Protein AF-A0A0J1CHN4-F1 (afdb_monomer)

Radius of gyration: 13.82 Å; Cα contacts (8 Å, |Δi|>4): 36; chains: 1; bounding box: 27×20×38 Å

Solvent-accessible surface area (backbone atoms only — not comparable to full-atom values): 3815 Å² total; per-residue (Å²): 133,57,70,70,60,55,44,51,51,40,36,53,54,52,48,52,52,50,51,62,65,55,68,75,44,84,62,72,91,36,73,64,52,52,49,50,51,46,67,71,61,63,71,76,75,46,62,68,62,40,53,52,51,53,52,36,45,75,73,70,49,87,128

Organism: NCBI:txid908627

Foldseek 3Di:
DDPVVLLVVLLVVQLVVQCVVLVVDPPPVDPVSVVSNCVSNVDDSPVVSSVVVVVCVVVVHDD

Secondary structure (DSSP, 8-state):
--HHHHHHHHHHHHHHHHHHHHTT-TTTTSHHHHHHHHHHHS----HHHHHHHHHHHHTT---

pLDDT: mean 89.49, std 6.61, range [62.72, 96.06]

InterPro domains:
  IPR008949 Isoprenoid synthase domain superfamily [G3DSA:1.10.600.10] (1-63)
  IPR008949 Isoprenoid synthase domain superfamily [SSF48576] (1-62)

Mean predicted aligned error: 4.37 Å

Sequence (63 aa):
MDFPQQLEACVKQANQALSRFIAPLPFQNTPVVETMQYGALLGGKRLRPFLVYATGHMFGVST

Structure (mmCIF, N/CA/C/O bac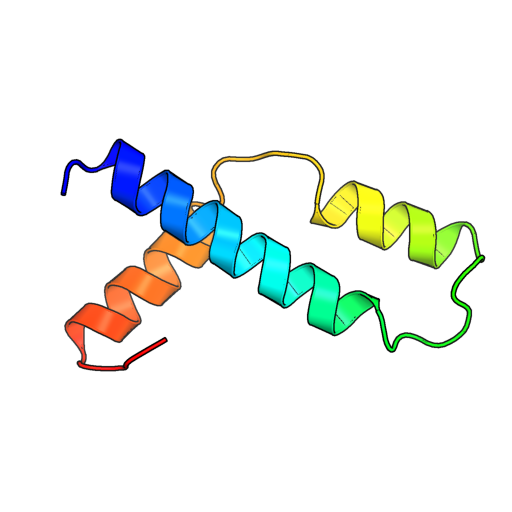kbone):
data_AF-A0A0J1CHN4-F1
#
_entry.id   AF-A0A0J1CHN4-F1
#
loop_
_atom_site.group_PDB
_atom_site.id
_atom_site.type_symbol
_atom_site.label_atom_id
_atom_site.label_alt_id
_atom_site.label_comp_id
_atom_site.label_asym_id
_atom_site.label_entity_id
_atom_site.label_seq_id
_atom_site.pdbx_PDB_ins_code
_atom_site.Cartn_x
_atom_site.Cartn_y
_atom_site.Cartn_z
_atom_site.occupancy
_atom_site.B_iso_or_equiv
_atom_site.auth_seq_id
_atom_site.auth_comp_id
_atom_site.auth_asym_id
_atom_site.auth_atom_id
_atom_site.pdbx_PDB_model_num
ATOM 1 N N . MET A 1 1 ? 7.566 9.805 -18.656 1.00 62.72 1 MET A N 1
ATOM 2 C CA . MET A 1 1 ? 7.179 10.187 -17.282 1.00 62.72 1 MET A CA 1
ATOM 3 C C . MET A 1 1 ? 8.421 10.020 -16.431 1.00 62.72 1 MET A C 1
ATOM 5 O O . MET A 1 1 ? 9.078 8.998 -16.589 1.00 62.72 1 MET A O 1
ATOM 9 N N . ASP A 1 2 ? 8.795 11.024 -15.646 1.00 90.38 2 ASP A N 1
ATOM 10 C CA . ASP A 1 2 ? 10.004 10.951 -14.818 1.00 90.38 2 ASP A CA 1
ATOM 11 C C . ASP A 1 2 ? 9.787 9.982 -13.637 1.00 90.38 2 ASP A C 1
AT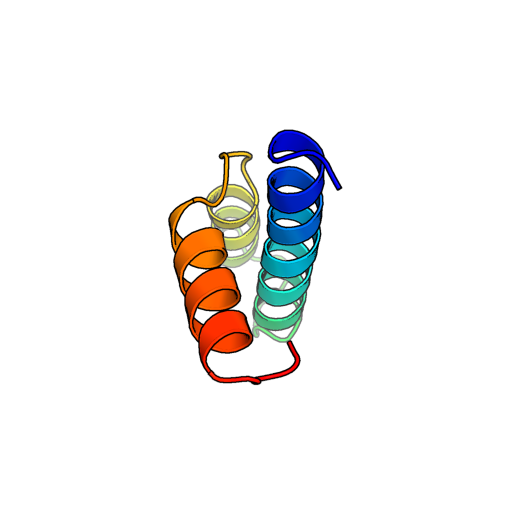OM 13 O O . ASP A 1 2 ? 8.653 9.792 -13.184 1.00 90.38 2 ASP A O 1
ATOM 17 N N . PHE A 1 3 ? 10.850 9.353 -13.133 1.00 88.31 3 PHE A N 1
ATOM 18 C CA . PHE A 1 3 ? 10.764 8.358 -12.054 1.00 88.31 3 PHE A CA 1
ATOM 19 C C . PHE A 1 3 ? 10.032 8.875 -10.796 1.00 88.31 3 PHE A C 1
ATOM 21 O O . PHE A 1 3 ? 9.173 8.156 -10.275 1.00 88.31 3 PHE A O 1
ATOM 28 N N . PRO A 1 4 ? 10.264 10.115 -10.316 1.00 92.06 4 PRO A N 1
ATOM 29 C CA . PRO A 1 4 ? 9.524 10.670 -9.184 1.00 92.06 4 PRO A CA 1
ATOM 30 C C . PRO A 1 4 ? 8.011 10.743 -9.424 1.00 92.06 4 PRO A C 1
ATOM 32 O O . PRO A 1 4 ? 7.237 10.478 -8.507 1.00 92.06 4 PRO A O 1
ATOM 35 N N . GLN A 1 5 ? 7.580 11.036 -10.655 1.00 91.94 5 GLN A N 1
ATOM 36 C CA . GLN A 1 5 ? 6.158 11.096 -11.009 1.00 91.94 5 GLN A CA 1
ATOM 37 C C . GLN A 1 5 ? 5.518 9.703 -10.981 1.00 91.94 5 GLN A C 1
ATOM 39 O O . GLN A 1 5 ? 4.410 9.538 -10.473 1.00 91.94 5 GLN A O 1
ATOM 44 N N . GLN A 1 6 ? 6.229 8.685 -11.479 1.00 90.94 6 GLN A N 1
ATOM 45 C CA . GLN A 1 6 ? 5.774 7.292 -11.414 1.00 90.94 6 GLN A CA 1
ATOM 46 C C . GLN A 1 6 ? 5.666 6.808 -9.964 1.00 90.94 6 GLN A C 1
ATOM 48 O O . GLN A 1 6 ? 4.695 6.145 -9.593 1.00 90.94 6 GLN A O 1
ATOM 53 N N . LEU A 1 7 ? 6.642 7.171 -9.129 1.00 92.88 7 LEU A N 1
ATOM 54 C CA . LEU A 1 7 ? 6.629 6.840 -7.711 1.00 92.88 7 LEU A CA 1
ATOM 55 C C . LEU A 1 7 ? 5.446 7.505 -6.994 1.00 92.88 7 LEU A C 1
ATOM 57 O O . LEU A 1 7 ? 4.749 6.844 -6.227 1.00 92.88 7 LEU A O 1
ATOM 61 N N . GLU A 1 8 ? 5.172 8.781 -7.270 1.00 93.19 8 GLU A N 1
ATOM 62 C CA . GLU A 1 8 ? 4.034 9.493 -6.682 1.00 93.19 8 GLU A CA 1
ATOM 63 C C . GLU A 1 8 ? 2.687 8.883 -7.105 1.00 93.19 8 GLU A C 1
ATOM 65 O O . GLU A 1 8 ? 1.803 8.686 -6.265 1.00 93.19 8 GLU A O 1
ATOM 70 N N . ALA A 1 9 ? 2.536 8.526 -8.384 1.00 92.75 9 ALA A N 1
ATOM 71 C CA . ALA A 1 9 ? 1.343 7.846 -8.886 1.00 92.75 9 ALA A CA 1
ATOM 72 C C . ALA A 1 9 ? 1.121 6.498 -8.177 1.00 92.75 9 ALA A C 1
ATOM 74 O O . ALA A 1 9 ? 0.024 6.234 -7.678 1.00 92.75 9 ALA A O 1
ATOM 75 N N . CYS A 1 10 ? 2.182 5.698 -8.030 1.00 93.75 10 CYS A N 1
ATOM 76 C CA . CYS A 1 10 ? 2.144 4.446 -7.277 1.00 93.75 10 CYS A CA 1
ATOM 77 C C . CYS A 1 10 ? 1.739 4.666 -5.812 1.00 93.75 10 CYS A C 1
ATOM 79 O O . CYS A 1 10 ? 0.929 3.908 -5.275 1.00 93.75 10 CYS A O 1
ATOM 81 N N . VAL A 1 11 ? 2.288 5.686 -5.143 1.00 93.75 11 VAL A N 1
ATOM 82 C CA . VAL A 1 11 ? 1.928 6.010 -3.752 1.00 93.75 11 VAL A CA 1
ATOM 83 C C . VAL A 1 11 ? 0.434 6.318 -3.645 1.00 93.75 11 VAL A C 1
ATOM 85 O O . VAL A 1 11 ? -0.231 5.777 -2.759 1.00 93.75 11 VAL A O 1
ATOM 88 N N . LYS A 1 12 ? -0.115 7.129 -4.560 1.00 93.81 12 LYS A N 1
ATOM 89 C CA . LYS A 1 12 ? 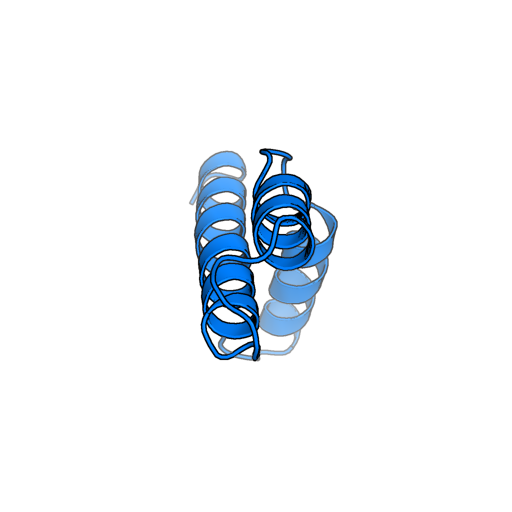-1.550 7.455 -4.593 1.00 93.81 12 LYS A CA 1
ATOM 90 C C . LYS A 1 12 ? -2.406 6.205 -4.792 1.00 93.81 12 LYS A C 1
ATOM 92 O O . LYS A 1 12 ? -3.337 5.989 -4.018 1.00 93.81 12 LYS A O 1
ATOM 97 N N . GLN A 1 13 ? -2.066 5.361 -5.764 1.00 93.69 13 GLN A N 1
ATOM 98 C CA . GLN A 1 13 ? -2.802 4.127 -6.055 1.00 93.69 13 GLN A CA 1
ATOM 99 C C . GLN A 1 13 ? -2.753 3.138 -4.882 1.00 93.69 13 GLN A C 1
ATOM 101 O O . GLN A 1 13 ? -3.786 2.615 -4.466 1.00 93.69 13 GLN A O 1
ATOM 106 N N . ALA A 1 14 ? -1.574 2.923 -4.292 1.00 94.19 14 ALA A N 1
ATOM 107 C CA . ALA A 1 14 ? -1.411 2.046 -3.134 1.00 94.19 14 ALA A CA 1
ATOM 108 C C . ALA A 1 14 ? -2.192 2.555 -1.912 1.00 94.19 14 ALA A C 1
ATOM 110 O O . ALA A 1 14 ? -2.885 1.777 -1.260 1.00 94.19 14 ALA A O 1
ATOM 111 N N . ASN A 1 15 ? -2.134 3.858 -1.623 1.00 94.38 15 ASN A N 1
ATOM 112 C CA . ASN A 1 15 ? -2.892 4.446 -0.519 1.00 94.38 15 ASN A CA 1
ATOM 113 C C . ASN A 1 15 ? -4.408 4.333 -0.754 1.00 94.38 15 ASN A C 1
ATOM 115 O O . ASN A 1 15 ? -5.139 4.001 0.174 1.00 94.38 15 ASN A O 1
ATOM 119 N N . GLN A 1 16 ? -4.888 4.544 -1.984 1.00 94.00 16 GLN A N 1
ATOM 120 C CA . GLN A 1 16 ? -6.301 4.336 -2.319 1.00 94.00 16 GLN A CA 1
ATOM 121 C C . GLN A 1 16 ? -6.733 2.880 -2.116 1.00 94.00 16 GLN A C 1
ATOM 123 O O . GLN A 1 16 ? -7.807 2.644 -1.565 1.00 94.00 16 GLN A O 1
ATOM 128 N N . ALA A 1 17 ? -5.908 1.910 -2.521 1.00 93.62 17 ALA A N 1
ATOM 129 C CA . ALA A 1 17 ? -6.193 0.494 -2.305 1.00 93.62 17 ALA A CA 1
ATOM 130 C C . ALA A 1 17 ? -6.270 0.158 -0.807 1.00 93.62 17 ALA A C 1
ATOM 132 O O . ALA A 1 17 ? -7.240 -0.454 -0.367 1.00 93.62 17 ALA A O 1
ATOM 133 N N . LEU A 1 18 ? -5.307 0.632 -0.008 1.00 92.69 18 LEU A N 1
ATOM 134 C CA . LEU A 1 18 ? -5.312 0.460 1.449 1.00 92.69 18 LEU A CA 1
ATOM 135 C C . LEU A 1 18 ? -6.572 1.053 2.088 1.00 92.69 18 LEU A C 1
ATOM 137 O O . LEU A 1 18 ? -7.242 0.367 2.856 1.00 92.69 18 LEU A O 1
ATOM 141 N N . SER A 1 19 ? -6.949 2.281 1.724 1.00 91.88 19 SER A N 1
ATOM 142 C CA . SER A 1 19 ? -8.181 2.902 2.222 1.00 91.88 19 SER A CA 1
ATOM 143 C C . SER A 1 19 ? -9.426 2.091 1.859 1.00 91.88 19 SER A C 1
ATOM 145 O O . SER A 1 19 ? -10.307 1.929 2.698 1.00 91.88 19 SER A O 1
ATOM 147 N N . ARG A 1 20 ? -9.496 1.532 0.642 1.00 93.56 20 ARG A N 1
ATOM 148 C CA . ARG A 1 20 ? -10.609 0.663 0.217 1.00 93.56 20 ARG A CA 1
ATOM 149 C C . ARG A 1 20 ? -10.680 -0.643 1.007 1.00 93.56 20 ARG A C 1
ATOM 151 O O . ARG A 1 20 ? -11.781 -1.139 1.200 1.00 93.56 20 ARG A O 1
ATOM 158 N N . PHE A 1 21 ? -9.553 -1.190 1.462 1.00 90.94 21 PHE A N 1
ATOM 159 C CA . PHE A 1 21 ? -9.539 -2.392 2.306 1.00 90.94 21 PHE A CA 1
ATOM 160 C C . PHE A 1 21 ? -9.876 -2.105 3.769 1.00 90.94 21 PHE A C 1
ATOM 162 O O . PHE A 1 21 ? -10.458 -2.957 4.433 1.00 90.94 21 PHE A O 1
ATOM 169 N N . ILE A 1 22 ? -9.534 -0.916 4.266 1.00 90.06 22 ILE A N 1
ATOM 170 C CA . ILE A 1 22 ? -9.784 -0.521 5.657 1.00 90.06 22 ILE A CA 1
ATOM 171 C C . ILE A 1 22 ? -11.226 -0.029 5.845 1.00 90.06 22 ILE A C 1
ATOM 173 O O . ILE A 1 22 ? -11.852 -0.352 6.850 1.00 90.06 22 ILE A O 1
ATOM 177 N N . ALA A 1 23 ? -11.786 0.694 4.870 1.00 89.50 23 ALA A N 1
ATOM 178 C CA . ALA A 1 23 ? -13.138 1.249 4.943 1.00 89.50 23 ALA A CA 1
ATOM 179 C C . ALA A 1 23 ? -14.257 0.223 5.241 1.00 89.50 23 ALA A C 1
ATOM 181 O O . ALA A 1 23 ? -15.160 0.551 5.994 1.00 89.50 23 ALA A O 1
ATOM 182 N N . PRO A 1 24 ? -14.280 -1.010 4.715 1.00 91.56 24 PRO A N 1
ATOM 183 C CA . PRO A 1 24 ? -15.352 -1.953 5.037 1.00 91.56 24 PRO A CA 1
ATOM 184 C C . PRO A 1 24 ? -15.120 -2.741 6.336 1.00 91.56 24 PRO A C 1
ATOM 186 O O . PRO A 1 24 ? -15.941 -3.601 6.656 1.00 91.56 24 PRO A O 1
ATOM 189 N N . LEU A 1 25 ? -14.023 -2.513 7.074 1.00 88.19 25 LEU A N 1
ATOM 190 C CA . LEU A 1 25 ? -13.750 -3.275 8.294 1.00 88.19 25 LEU A CA 1
ATOM 191 C C . LEU A 1 25 ? -14.848 -3.043 9.347 1.00 88.19 25 LEU A C 1
ATOM 193 O O . LEU A 1 25 ? -15.298 -1.908 9.538 1.00 88.19 25 LEU A O 1
ATOM 197 N N . PRO A 1 26 ? -15.278 -4.099 10.061 1.00 85.31 26 PRO A N 1
ATOM 198 C CA . PRO A 1 26 ? -16.201 -3.938 11.173 1.00 85.31 26 PRO A CA 1
ATOM 199 C C . PRO A 1 26 ? -15.546 -3.089 12.269 1.00 85.31 26 PRO A C 1
ATOM 201 O O . PRO A 1 26 ? -14.323 -3.041 12.391 1.00 85.31 26 PRO A O 1
ATOM 204 N N . PHE A 1 27 ? -16.369 -2.439 13.093 1.00 83.00 27 PHE A N 1
ATOM 205 C CA . PHE A 1 27 ? -15.898 -1.589 14.193 1.00 83.00 27 PHE A CA 1
ATOM 206 C C . PHE A 1 27 ? -15.100 -0.352 13.745 1.00 83.00 27 PHE A C 1
ATOM 208 O O . PHE A 1 27 ? -14.204 0.114 14.460 1.00 83.00 27 PHE A O 1
ATOM 215 N N . GLN A 1 28 ? -15.456 0.215 12.586 1.00 73.25 28 GLN A N 1
ATOM 216 C CA . GLN A 1 28 ? -15.147 1.614 12.290 1.00 73.25 28 GLN A CA 1
ATOM 217 C C . GLN A 1 28 ? -15.538 2.469 13.506 1.00 73.25 28 GLN A C 1
ATOM 219 O O . GLN A 1 28 ? -16.624 2.279 14.053 1.00 73.25 28 GLN A O 1
ATOM 224 N N . ASN A 1 29 ? -14.646 3.361 13.948 1.00 76.31 29 ASN A N 1
ATOM 225 C CA . ASN A 1 29 ? -14.692 4.129 15.211 1.00 76.31 29 ASN A CA 1
ATOM 226 C C . ASN A 1 29 ? -14.093 3.449 16.457 1.00 76.31 29 ASN A C 1
ATOM 228 O O . ASN A 1 29 ? -14.221 3.979 17.560 1.00 76.31 29 ASN A O 1
ATOM 232 N N . THR A 1 30 ? -13.413 2.310 16.319 1.00 87.75 30 THR A N 1
ATOM 233 C CA . THR A 1 30 ? -12.543 1.815 17.397 1.00 87.75 30 THR A CA 1
ATOM 234 C C . THR A 1 30 ? -11.129 2.381 17.269 1.00 87.75 30 THR A C 1
ATOM 236 O O . THR A 1 30 ? -10.642 2.542 16.145 1.00 87.75 30 THR A O 1
ATOM 239 N N . PRO A 1 31 ? -10.413 2.581 18.394 1.00 87.94 31 PRO A N 1
ATOM 240 C CA . PRO A 1 31 ? -9.011 3.000 18.368 1.00 87.94 31 PRO A CA 1
ATOM 241 C C . PRO A 1 31 ? -8.124 2.070 17.533 1.00 87.94 31 PRO A C 1
ATOM 243 O O . PRO A 1 31 ? -7.129 2.499 16.960 1.00 87.94 31 PRO A O 1
ATOM 246 N N . VAL A 1 32 ? -8.489 0.788 17.435 1.00 88.12 32 VAL A N 1
ATOM 247 C CA . VAL A 1 32 ? -7.749 -0.207 16.651 1.00 88.12 32 VAL A CA 1
ATOM 248 C C . VAL A 1 32 ? -7.841 0.091 15.156 1.00 88.12 32 VAL A C 1
ATOM 250 O O . VAL A 1 32 ? -6.807 0.159 14.495 1.00 88.12 32 VAL A O 1
ATOM 253 N N . VAL A 1 33 ? -9.045 0.317 14.621 1.00 87.44 33 VAL A N 1
ATOM 254 C CA . VAL A 1 33 ? -9.229 0.632 13.193 1.00 87.44 33 VAL 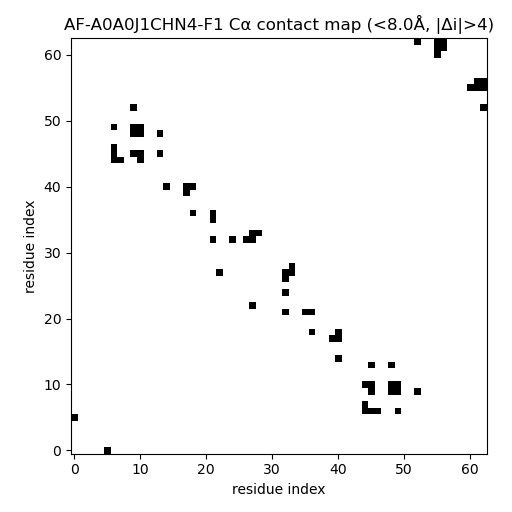A CA 1
ATOM 255 C C . VAL A 1 33 ? -8.591 1.980 12.848 1.00 87.44 33 VAL A C 1
ATOM 257 O O . VAL A 1 33 ? -7.913 2.088 11.826 1.00 87.44 33 VAL A O 1
ATOM 260 N N . GLU A 1 34 ? -8.716 2.975 13.729 1.00 86.81 34 GLU A N 1
ATOM 261 C CA . GLU A 1 34 ? -8.048 4.273 13.574 1.00 86.81 34 GLU A CA 1
ATOM 262 C C . GLU A 1 34 ? -6.517 4.124 13.547 1.00 86.81 34 GLU A C 1
ATOM 264 O O . GLU A 1 34 ? -5.852 4.652 12.655 1.00 86.81 34 GLU A O 1
ATOM 269 N N . THR A 1 35 ? -5.952 3.323 14.456 1.00 90.19 35 THR A N 1
ATOM 270 C CA . THR A 1 35 ? -4.506 3.052 14.504 1.00 90.19 35 THR A CA 1
ATOM 271 C C . THR A 1 35 ? -4.030 2.293 13.265 1.00 90.19 35 THR A C 1
ATOM 273 O O . THR A 1 35 ? -2.954 2.584 12.742 1.00 90.19 35 THR A O 1
ATOM 276 N N . MET A 1 36 ? -4.824 1.346 12.753 1.00 90.38 36 MET A N 1
ATOM 277 C CA . MET A 1 36 ? -4.522 0.644 11.501 1.00 90.38 36 MET A CA 1
ATOM 278 C C . MET A 1 36 ? -4.508 1.607 10.316 1.00 90.38 36 MET A C 1
ATOM 280 O O . MET A 1 36 ? -3.572 1.569 9.518 1.00 90.38 36 MET A O 1
ATOM 284 N N . GLN A 1 37 ? -5.506 2.488 10.212 1.00 88.00 37 GLN A N 1
ATOM 285 C CA . GLN A 1 37 ? -5.566 3.500 9.162 1.00 88.00 37 GLN A CA 1
ATOM 286 C C . GLN A 1 37 ? -4.381 4.459 9.247 1.00 88.00 37 GLN A C 1
ATOM 288 O O . GLN A 1 37 ? -3.711 4.687 8.238 1.00 88.00 37 GLN A O 1
ATOM 293 N N . TYR A 1 38 ? -4.088 4.964 10.445 1.00 88.38 38 TYR A N 1
ATOM 294 C CA . TYR A 1 38 ? -2.948 5.834 10.693 1.00 88.38 38 TYR A CA 1
ATOM 295 C C . TYR A 1 38 ? -1.644 5.138 10.299 1.00 88.38 38 TYR A C 1
ATOM 297 O O . TYR A 1 38 ? -0.956 5.609 9.403 1.00 88.38 38 TYR A O 1
ATOM 305 N N . GLY A 1 39 ? -1.335 3.969 10.865 1.00 90.19 39 GLY A N 1
ATOM 306 C CA . GLY A 1 39 ? -0.091 3.248 10.582 1.00 90.19 39 GLY A CA 1
ATOM 307 C C . GLY A 1 39 ? 0.058 2.825 9.117 1.00 90.19 39 GLY A C 1
ATOM 308 O O . GLY A 1 39 ? 1.152 2.901 8.557 1.00 90.19 39 GLY A O 1
ATOM 309 N N . ALA A 1 40 ? -1.037 2.421 8.467 1.00 88.56 40 ALA A N 1
ATOM 310 C CA . ALA A 1 40 ? -1.016 2.033 7.063 1.00 88.56 40 ALA A CA 1
ATOM 311 C C . ALA A 1 40 ? -0.819 3.234 6.135 1.00 88.56 40 ALA A C 1
ATOM 313 O O . ALA A 1 40 ? -0.087 3.101 5.156 1.00 88.56 40 ALA A O 1
ATOM 314 N N . LEU A 1 41 ? -1.428 4.391 6.418 1.00 88.62 41 LEU A N 1
ATOM 315 C CA . LEU A 1 41 ? -1.418 5.575 5.547 1.00 88.62 41 LEU A CA 1
ATOM 316 C C . LEU A 1 41 ? -0.374 6.637 5.932 1.00 88.62 41 LEU A C 1
ATOM 318 O O . LEU A 1 41 ? -0.199 7.593 5.174 1.00 88.62 41 LEU A O 1
ATOM 322 N N . LEU A 1 42 ? 0.353 6.465 7.042 1.00 84.88 42 LEU A N 1
ATOM 323 C CA . LEU A 1 42 ? 1.400 7.384 7.496 1.00 84.88 42 LEU A CA 1
ATOM 324 C C . LEU A 1 42 ? 2.605 7.395 6.542 1.00 84.88 42 LEU A C 1
ATOM 326 O O . LEU A 1 42 ? 3.599 6.698 6.744 1.00 84.88 42 LEU A O 1
ATOM 330 N N . GLY A 1 43 ? 2.525 8.226 5.505 1.00 80.94 43 GLY A N 1
ATOM 331 C CA . GLY A 1 43 ? 3.639 8.554 4.621 1.00 80.94 43 GLY A CA 1
ATOM 332 C C . GLY A 1 43 ? 4.356 7.346 4.001 1.00 80.94 43 GLY A C 1
ATOM 333 O O . GLY A 1 43 ? 3.789 6.280 3.763 1.00 80.94 43 GLY A O 1
ATOM 334 N N . GLY A 1 44 ? 5.641 7.539 3.702 1.00 88.19 44 GLY A N 1
ATOM 335 C CA . GLY A 1 44 ? 6.500 6.526 3.093 1.00 88.19 44 GLY A CA 1
ATOM 336 C C . GLY A 1 44 ? 6.431 6.486 1.562 1.00 88.19 44 GLY A C 1
ATOM 337 O O . GLY A 1 44 ? 5.410 6.754 0.937 1.00 88.19 44 GLY A O 1
ATOM 338 N N . LYS A 1 45 ? 7.551 6.105 0.938 1.00 89.62 45 LYS A N 1
ATOM 339 C CA . LYS A 1 45 ? 7.711 6.083 -0.530 1.00 89.62 45 LYS A CA 1
ATOM 340 C C . LYS A 1 45 ? 6.971 4.940 -1.234 1.00 89.62 45 LYS A C 1
ATOM 342 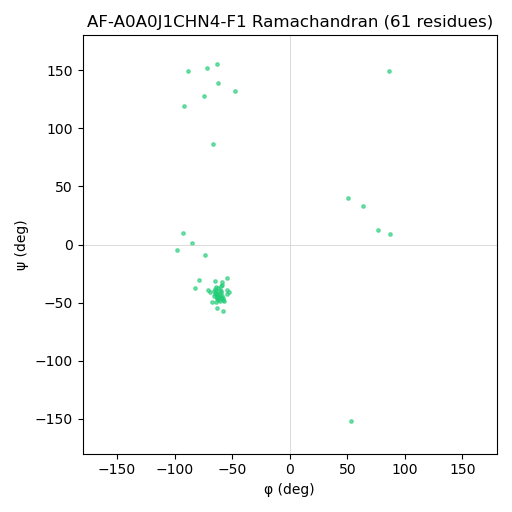O O . LYS A 1 45 ? 6.966 4.892 -2.453 1.00 89.62 45 LYS A O 1
ATOM 347 N N . ARG A 1 46 ? 6.414 3.981 -0.485 1.00 91.50 46 ARG A N 1
ATOM 348 C CA . ARG A 1 46 ? 5.732 2.784 -1.024 1.00 91.50 46 ARG A CA 1
ATOM 349 C C . ARG A 1 46 ? 6.552 2.018 -2.077 1.00 91.50 46 ARG A C 1
ATOM 351 O O . ARG A 1 46 ? 6.000 1.477 -3.027 1.00 91.50 46 ARG A O 1
ATOM 358 N N . LEU A 1 47 ? 7.865 1.895 -1.861 1.00 92.75 47 LEU A N 1
ATOM 359 C CA . LEU A 1 47 ? 8.764 1.187 -2.784 1.00 92.75 47 LEU A CA 1
ATOM 360 C C . LEU A 1 47 ? 8.374 -0.284 -2.998 1.00 92.75 47 LEU A C 1
ATOM 362 O O . LEU A 1 47 ? 8.508 -0.794 -4.101 1.00 92.75 47 LEU A O 1
ATOM 366 N N . ARG A 1 48 ? 7.856 -0.965 -1.966 1.00 94.38 48 ARG A N 1
ATOM 367 C CA . ARG A 1 48 ? 7.383 -2.354 -2.099 1.00 94.38 48 ARG A CA 1
ATOM 368 C C . ARG A 1 48 ? 6.192 -2.455 -3.077 1.00 94.38 48 ARG A C 1
ATOM 370 O O . ARG A 1 48 ? 6.332 -3.184 -4.053 1.00 94.38 48 ARG A O 1
ATOM 377 N N . PRO A 1 49 ? 5.083 -1.701 -2.904 1.00 93.25 49 PRO A N 1
ATOM 378 C CA . P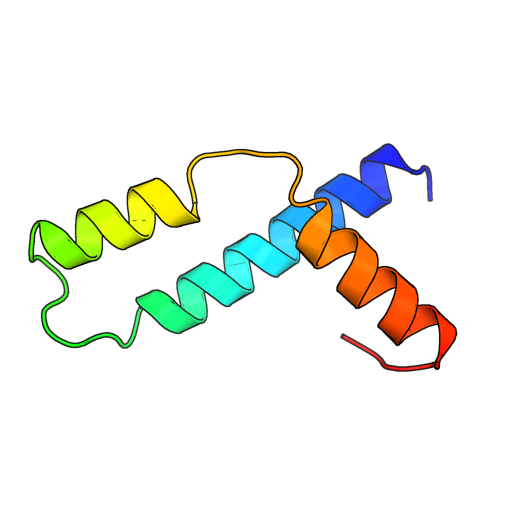RO A 1 49 ? 4.036 -1.598 -3.926 1.00 93.25 49 PRO A CA 1
ATOM 379 C C . PRO A 1 49 ? 4.544 -1.193 -5.313 1.00 93.25 49 PRO A C 1
ATOM 381 O O . PRO A 1 49 ? 4.126 -1.785 -6.301 1.00 93.25 49 PRO A O 1
ATOM 384 N N . PHE A 1 50 ? 5.485 -0.246 -5.392 1.00 94.25 50 PHE A N 1
ATOM 385 C CA . PHE A 1 50 ? 6.053 0.192 -6.669 1.00 94.25 50 PHE A CA 1
ATOM 386 C C . PHE A 1 50 ? 6.698 -0.959 -7.440 1.00 94.25 50 PHE A C 1
ATOM 388 O O . PHE A 1 50 ? 6.428 -1.129 -8.624 1.00 94.25 50 PHE A O 1
ATOM 395 N N . LEU A 1 51 ? 7.504 -1.786 -6.768 1.00 95.12 51 LEU A N 1
ATO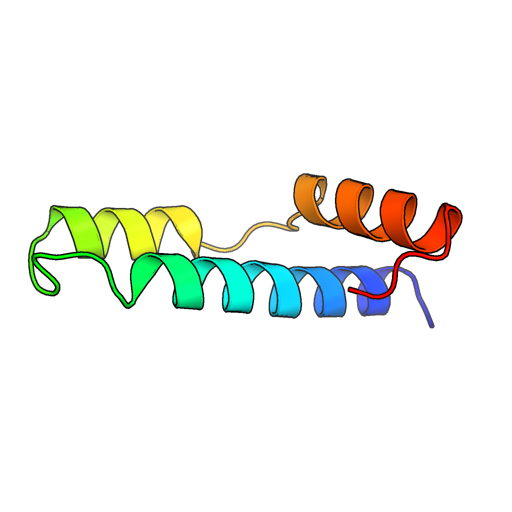M 396 C CA . LEU A 1 51 ? 8.128 -2.951 -7.396 1.00 95.12 51 LEU A CA 1
ATOM 397 C C . LEU A 1 51 ? 7.092 -3.983 -7.857 1.00 95.12 51 LEU A C 1
ATOM 399 O O . LEU A 1 51 ? 7.263 -4.576 -8.921 1.00 95.12 51 LEU A O 1
ATOM 403 N N . VAL A 1 52 ? 6.005 -4.167 -7.102 1.00 95.06 52 VAL A N 1
ATOM 404 C CA . VAL A 1 52 ? 4.901 -5.057 -7.495 1.00 95.06 52 VAL A CA 1
ATOM 405 C C . VAL A 1 52 ? 4.223 -4.547 -8.768 1.00 95.06 52 VAL A C 1
ATOM 407 O O . VAL A 1 52 ? 4.094 -5.307 -9.725 1.00 95.06 52 VAL A O 1
ATOM 410 N N . TYR A 1 53 ? 3.852 -3.264 -8.824 1.00 93.62 53 TYR A N 1
ATOM 411 C CA . TYR A 1 53 ? 3.224 -2.677 -10.012 1.00 93.62 53 TYR A CA 1
ATOM 412 C C . TYR A 1 53 ? 4.164 -2.651 -11.216 1.00 93.62 53 TYR A C 1
ATOM 414 O O . TYR A 1 53 ? 3.755 -3.024 -12.311 1.00 93.62 53 TYR A O 1
ATOM 422 N N . ALA A 1 54 ? 5.433 -2.284 -11.025 1.00 92.88 54 ALA A N 1
ATOM 423 C CA . ALA A 1 54 ? 6.429 -2.289 -12.094 1.00 92.88 54 ALA A CA 1
ATOM 424 C C . ALA A 1 54 ? 6.618 -3.695 -12.684 1.00 92.88 54 ALA A C 1
ATOM 426 O O . ALA A 1 54 ? 6.664 -3.854 -13.902 1.00 92.88 54 ALA A O 1
ATOM 427 N N . THR A 1 55 ? 6.659 -4.721 -11.828 1.00 94.75 55 THR A N 1
ATOM 428 C CA . THR A 1 55 ? 6.741 -6.119 -12.271 1.00 94.75 55 THR A CA 1
ATOM 429 C C . THR A 1 55 ? 5.468 -6.534 -13.007 1.00 94.75 55 THR A C 1
ATOM 431 O O . THR A 1 55 ? 5.553 -7.122 -14.079 1.00 94.75 55 THR A O 1
ATOM 434 N N . GLY A 1 56 ? 4.285 -6.184 -12.493 1.00 93.69 56 GLY A N 1
ATOM 435 C CA . GLY A 1 56 ? 3.014 -6.438 -13.178 1.00 93.69 56 GLY A CA 1
ATOM 436 C C . GLY A 1 56 ? 2.969 -5.809 -14.573 1.00 93.69 56 GLY A C 1
ATOM 437 O O . GLY A 1 56 ? 2.684 -6.501 -15.548 1.00 93.69 56 GLY A O 1
ATOM 438 N N . HIS A 1 57 ? 3.346 -4.535 -14.685 1.00 92.06 57 HIS A N 1
ATOM 439 C CA . HIS A 1 57 ? 3.440 -3.834 -15.964 1.00 92.06 57 HIS A CA 1
ATOM 440 C C . HIS A 1 57 ? 4.442 -4.482 -16.925 1.00 92.06 57 HIS A C 1
ATOM 442 O O . HIS A 1 57 ? 4.148 -4.587 -18.113 1.00 92.06 57 HIS A O 1
ATOM 448 N N . MET A 1 58 ? 5.588 -4.961 -16.429 1.00 93.88 58 MET A N 1
ATOM 449 C CA . MET A 1 58 ? 6.570 -5.695 -17.238 1.00 93.88 58 MET A CA 1
ATOM 450 C C . MET A 1 58 ? 5.970 -6.963 -17.866 1.00 93.88 58 MET A C 1
ATOM 452 O O . MET A 1 58 ? 6.336 -7.322 -18.982 1.00 93.88 58 MET A O 1
ATOM 456 N N . PHE A 1 59 ? 5.016 -7.604 -17.188 1.00 96.06 59 PHE A N 1
ATOM 457 C CA . PHE A 1 59 ? 4.271 -8.758 -17.701 1.00 96.06 59 PHE A CA 1
ATOM 458 C C . PHE A 1 59 ? 2.954 -8.388 -18.411 1.00 96.06 59 PHE A C 1
ATOM 460 O O . PHE A 1 59 ? 2.159 -9.272 -18.721 1.00 96.06 59 PHE A O 1
ATOM 467 N N . GLY A 1 60 ? 2.702 -7.103 -18.682 1.00 93.38 60 GLY A N 1
ATOM 468 C CA . GLY A 1 60 ? 1.496 -6.641 -19.378 1.00 93.38 60 GLY A CA 1
ATOM 469 C C . GLY A 1 60 ? 0.225 -6.618 -18.521 1.00 93.38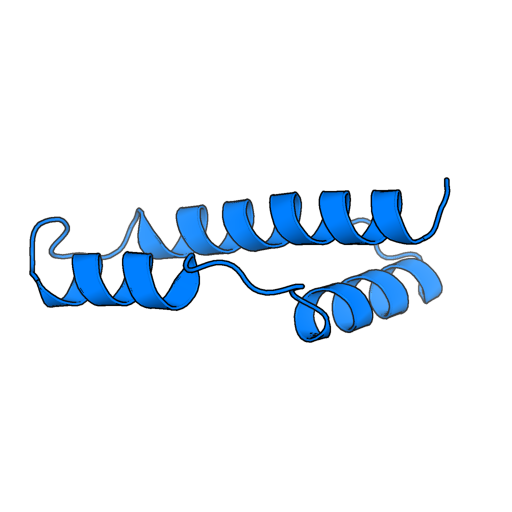 60 GLY A C 1
ATOM 470 O O . GLY A 1 60 ? -0.873 -6.460 -19.056 1.00 93.38 60 GLY A O 1
ATOM 471 N N . VAL A 1 61 ? 0.341 -6.752 -17.198 1.00 92.38 61 VAL A N 1
ATOM 472 C CA . VAL A 1 61 ? -0.796 -6.619 -16.279 1.00 92.38 61 VAL A CA 1
ATOM 473 C C . VAL A 1 61 ? -1.161 -5.141 -16.148 1.00 92.38 61 VAL A C 1
ATOM 475 O O . VAL A 1 61 ? -0.314 -4.298 -15.854 1.00 92.38 61 VAL A O 1
ATOM 478 N N . SER A 1 62 ? -2.438 -4.830 -16.367 1.00 77.44 62 SER A N 1
ATOM 479 C CA . SER A 1 62 ? -2.992 -3.489 -16.162 1.00 77.44 62 SER A CA 1
ATOM 480 C C . SER A 1 62 ? -3.541 -3.391 -14.738 1.00 77.44 62 SER A C 1
ATOM 482 O O . SER A 1 62 ? -4.415 -4.176 -14.372 1.00 77.44 62 SER A O 1
ATOM 484 N N . THR A 1 63 ? -2.997 -2.475 -13.936 1.00 62.72 63 THR A N 1
ATOM 485 C CA . THR A 1 63 ? -3.366 -2.237 -12.524 1.00 62.72 63 THR A CA 1
ATOM 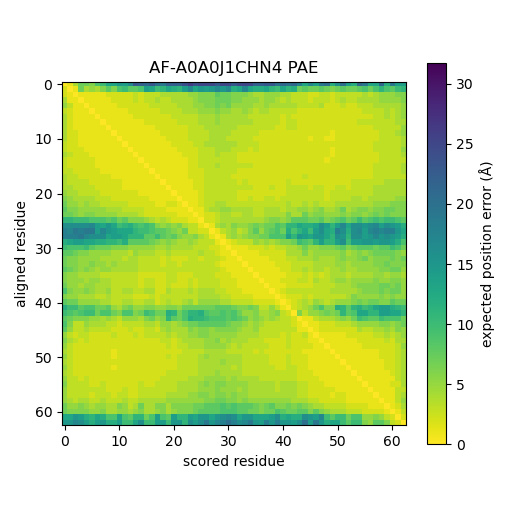486 C C . THR A 1 63 ? -4.236 -1.009 -12.344 1.00 62.72 63 THR A C 1
ATOM 488 O O . THR A 1 63 ? -3.967 -0.027 -13.071 1.00 62.72 63 THR A O 1
#